Protein AF-A0A920PHW7-F1 (afdb_monomer_lite)

Radius of gyration: 17.59 Å; chains: 1; bounding box: 27×37×54 Å

Foldseek 3Di:
DDDDDPDPPVVLVVLVVCLVVCHVNSADEAEDEDALQDDDDPVSVVVVCVRVVSCVVSVHYYYYHHPPVDPPRDDVDSVDDDDPDDDDD

pLDDT: mean 71.87, std 16.97, range [35.47, 94.0]

Secondary structure (DSSP, 8-state):
-PPPP----HHHHHHHHHHHTTGGGG--EEEE---TTSPPPHHHHHHHHHHHHHHHHTT-EEEE------TTS--GGGTSPPP------

Structure (mmCIF, N/CA/C/O backbone):
data_AF-A0A920PHW7-F1
#
_entry.id   AF-A0A920PHW7-F1
#
loop_
_atom_site.group_PDB
_atom_site.id
_atom_site.type_symbol
_atom_site.label_atom_id
_atom_site.label_alt_id
_atom_site.label_comp_id
_atom_site.label_asym_id
_atom_site.label_entity_id
_atom_site.label_seq_id
_atom_site.pdbx_PDB_ins_code
_atom_site.Cartn_x
_atom_site.Cartn_y
_atom_site.Cartn_z
_atom_site.occupancy
_atom_site.B_iso_or_equiv
_atom_site.auth_seq_id
_atom_site.auth_comp_id
_atom_site.auth_asym_id
_atom_site.auth_atom_id
_atom_site.pdbx_PDB_model_num
ATOM 1 N N . MET A 1 1 ? -3.705 -23.182 4.214 1.00 35.47 1 MET A N 1
ATOM 2 C CA . MET A 1 1 ? -3.673 -21.837 4.822 1.00 35.47 1 MET A CA 1
ATOM 3 C C . MET A 1 1 ? -2.276 -21.621 5.377 1.00 35.47 1 MET A C 1
ATOM 5 O O . MET A 1 1 ? -1.937 -22.236 6.377 1.00 35.47 1 MET A O 1
ATOM 9 N N . ALA A 1 2 ? -1.416 -20.891 4.664 1.00 39.31 2 ALA A N 1
ATOM 10 C CA . ALA A 1 2 ? -0.052 -20.647 5.130 1.00 39.31 2 ALA A CA 1
ATOM 11 C C . ALA A 1 2 ? -0.086 -19.581 6.234 1.00 39.31 2 ALA A C 1
ATOM 13 O O . ALA A 1 2 ? -0.634 -18.500 6.027 1.00 39.31 2 ALA A O 1
ATOM 14 N N . ALA A 1 3 ? 0.457 -19.905 7.408 1.00 47.66 3 ALA A N 1
ATOM 15 C CA . ALA A 1 3 ? 0.597 -18.963 8.510 1.00 47.66 3 ALA A CA 1
ATOM 16 C C . ALA A 1 3 ? 1.441 -17.761 8.054 1.00 47.66 3 ALA A C 1
ATOM 18 O O . ALA A 1 3 ? 2.563 -17.929 7.572 1.00 47.66 3 ALA A O 1
ATOM 19 N N . LYS A 1 4 ? 0.881 -16.551 8.167 1.00 48.41 4 LYS A N 1
ATOM 20 C CA . LYS A 1 4 ? 1.531 -15.314 7.721 1.00 48.41 4 LYS A CA 1
ATOM 21 C C . LYS A 1 4 ? 2.690 -14.991 8.679 1.00 48.41 4 LYS A C 1
ATOM 23 O O . LYS A 1 4 ? 2.467 -14.987 9.890 1.00 48.41 4 LYS A O 1
ATOM 28 N N . PRO A 1 5 ? 3.920 -14.760 8.184 1.00 45.78 5 PRO A N 1
ATOM 29 C CA . PRO A 1 5 ? 5.090 -14.620 9.040 1.00 45.78 5 PRO A CA 1
ATOM 30 C C . PRO A 1 5 ? 4.931 -13.416 9.974 1.00 45.78 5 PRO A C 1
ATOM 32 O O . PRO A 1 5 ? 4.767 -12.280 9.533 1.00 45.78 5 PRO A O 1
ATOM 35 N N . THR A 1 6 ? 5.007 -13.671 11.279 1.00 54.06 6 THR A N 1
ATOM 36 C CA . THR A 1 6 ? 5.065 -12.668 12.348 1.00 54.06 6 THR A CA 1
ATOM 37 C C . THR A 1 6 ? 6.461 -12.044 12.405 1.00 54.06 6 THR A C 1
ATOM 39 O O . THR A 1 6 ? 7.209 -12.219 13.364 1.00 54.06 6 THR A O 1
ATOM 42 N N . GLY A 1 7 ? 6.844 -11.344 11.338 1.00 56.75 7 GLY A N 1
ATOM 43 C CA . GLY A 1 7 ? 7.914 -10.349 11.374 1.00 56.75 7 GLY A CA 1
ATOM 44 C C . GLY A 1 7 ? 7.334 -9.010 11.828 1.00 56.75 7 GLY A C 1
ATOM 45 O O . GLY A 1 7 ? 6.168 -8.736 11.559 1.00 56.75 7 GLY A O 1
ATOM 46 N N . LYS A 1 8 ? 8.119 -8.190 12.538 1.00 60.25 8 LYS A N 1
ATOM 47 C CA . LYS A 1 8 ? 7.746 -6.860 13.063 1.00 60.25 8 LYS A CA 1
ATOM 48 C C . LYS A 1 8 ? 7.436 -5.863 11.933 1.00 60.25 8 LYS A C 1
ATOM 50 O O . LYS A 1 8 ? 8.202 -4.940 11.676 1.00 60.25 8 LYS A O 1
ATOM 55 N N . ASP A 1 9 ? 6.333 -6.070 11.231 1.00 80.69 9 ASP A N 1
ATOM 56 C CA . ASP A 1 9 ? 5.834 -5.145 10.229 1.00 80.69 9 ASP A CA 1
ATOM 57 C C . ASP A 1 9 ? 5.118 -3.995 10.939 1.00 80.69 9 ASP A C 1
ATOM 59 O O . ASP A 1 9 ? 3.928 -4.061 11.262 1.00 80.69 9 ASP A O 1
ATOM 63 N N . PHE A 1 10 ? 5.891 -2.951 11.228 1.00 87.81 10 PHE A N 1
ATOM 64 C CA . PHE A 1 10 ? 5.407 -1.753 11.902 1.00 87.81 10 PHE A CA 1
ATOM 65 C C . PHE A 1 10 ? 4.328 -1.023 11.086 1.00 87.81 10 PHE A C 1
ATOM 67 O O . PHE A 1 10 ? 3.461 -0.383 11.673 1.00 87.81 10 PHE A O 1
ATOM 74 N N . ILE A 1 11 ? 4.321 -1.154 9.753 1.00 87.50 11 ILE A N 1
ATOM 75 C CA . ILE A 1 11 ? 3.314 -0.531 8.883 1.00 87.50 11 ILE A CA 1
ATOM 76 C C . ILE A 1 11 ? 1.956 -1.173 9.155 1.00 87.50 11 ILE A C 1
ATOM 78 O O . ILE A 1 11 ? 0.980 -0.478 9.428 1.00 87.50 11 ILE A O 1
ATOM 82 N N . ARG A 1 12 ? 1.899 -2.509 9.180 1.00 88.88 12 ARG A N 1
ATOM 83 C CA . ARG A 1 12 ? 0.671 -3.240 9.526 1.00 88.88 12 ARG A CA 1
ATOM 84 C C . ARG A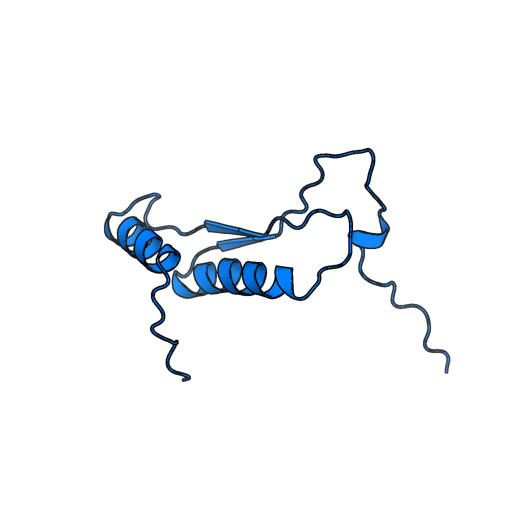 1 12 ? 0.201 -2.953 10.951 1.00 88.88 12 ARG A C 1
ATOM 86 O O . ARG A 1 12 ? -1.001 -2.956 11.196 1.00 88.88 12 ARG A O 1
ATOM 93 N N . GLN A 1 13 ? 1.116 -2.724 11.893 1.00 89.88 13 GLN A N 1
ATOM 94 C CA . GLN A 1 13 ? 0.756 -2.347 13.265 1.00 89.88 13 GLN A CA 1
ATOM 95 C C . GLN A 1 13 ? 0.112 -0.960 13.333 1.00 89.88 13 GLN A C 1
ATOM 97 O O . GLN A 1 13 ? -0.923 -0.810 13.976 1.00 89.88 13 GLN A O 1
ATOM 102 N N . ILE A 1 14 ? 0.682 0.028 12.638 1.00 90.75 14 ILE A N 1
ATOM 103 C CA . ILE A 1 14 ? 0.115 1.381 12.566 1.00 90.75 14 ILE A CA 1
ATOM 104 C C . ILE A 1 14 ? -1.272 1.338 11.919 1.00 90.75 14 ILE A C 1
ATOM 106 O O . ILE A 1 14 ? -2.212 1.916 12.455 1.00 90.75 14 ILE A O 1
ATOM 110 N N . ILE A 1 15 ? -1.419 0.603 10.812 1.00 88.88 15 ILE A N 1
ATOM 111 C CA . ILE A 1 15 ? -2.701 0.483 10.109 1.00 88.88 15 ILE A CA 1
ATOM 112 C C . ILE A 1 15 ? -3.754 -0.197 10.987 1.00 88.88 15 ILE A C 1
ATOM 114 O O . ILE A 1 15 ? -4.872 0.297 11.048 1.00 88.88 15 ILE A O 1
ATOM 118 N N . ARG A 1 16 ? -3.407 -1.268 11.719 1.00 90.50 16 ARG A N 1
ATOM 119 C CA . ARG A 1 16 ? -4.322 -1.884 12.703 1.00 90.50 16 ARG A CA 1
ATOM 120 C C . ARG A 1 16 ? -4.824 -0.870 13.716 1.00 90.50 16 ARG A C 1
ATOM 122 O O . ARG A 1 16 ? -6.024 -0.747 13.891 1.00 90.50 16 ARG A O 1
ATOM 129 N N . ASN A 1 17 ? -3.918 -0.111 14.323 1.00 91.88 17 ASN A N 1
ATOM 130 C CA . ASN A 1 17 ? -4.301 0.887 15.313 1.00 91.88 17 ASN A CA 1
ATOM 131 C C . ASN A 1 17 ? -5.205 1.983 14.716 1.00 91.88 17 ASN A C 1
ATOM 133 O O . ASN A 1 17 ? -6.180 2.393 15.337 1.00 91.88 17 ASN A O 1
ATOM 137 N N . ASP A 1 18 ? -4.911 2.450 13.502 1.00 91.94 18 ASP A N 1
ATOM 138 C CA . ASP A 1 18 ? -5.747 3.430 12.798 1.00 91.94 18 ASP A CA 1
ATOM 139 C C . ASP A 1 18 ? -7.149 2.866 12.475 1.00 91.94 18 ASP A C 1
ATOM 141 O O . ASP A 1 18 ? -8.147 3.568 12.632 1.00 91.94 18 ASP A O 1
ATOM 145 N N . VAL A 1 19 ? -7.236 1.593 12.080 1.00 90.38 19 VAL A N 1
ATOM 146 C CA . VAL A 1 19 ? -8.505 0.884 11.836 1.00 90.38 19 VAL A CA 1
ATOM 147 C C . VAL A 1 19 ? -9.300 0.716 13.136 1.00 90.38 19 VAL A C 1
ATOM 149 O O . VAL A 1 19 ? -10.476 1.070 13.175 1.00 90.38 19 VAL A O 1
ATOM 152 N N . ASP A 1 20 ? -8.654 0.260 14.211 1.00 92.25 20 ASP A N 1
ATOM 153 C CA . ASP A 1 20 ? -9.279 0.025 15.521 1.00 92.25 20 ASP A CA 1
ATOM 154 C C . ASP A 1 20 ? -9.780 1.326 16.170 1.00 92.25 20 ASP A C 1
ATOM 156 O O . ASP A 1 20 ? -10.787 1.336 16.876 1.00 92.25 20 ASP A O 1
ATOM 160 N N . THR A 1 21 ? -9.102 2.447 15.904 1.00 94.00 21 THR A N 1
ATOM 161 C CA . THR A 1 21 ? -9.513 3.785 16.367 1.00 94.00 21 THR A CA 1
ATOM 162 C C . THR A 1 21 ? -10.555 4.450 15.461 1.00 94.00 21 THR A C 1
ATOM 164 O O . THR A 1 21 ? -10.996 5.562 15.752 1.00 94.00 21 THR A O 1
ATOM 167 N N . GLY A 1 22 ? -10.977 3.788 14.377 1.00 90.19 22 GLY A N 1
ATOM 168 C CA . GLY A 1 22 ? -12.007 4.279 13.457 1.00 90.19 22 GLY A CA 1
ATOM 169 C C . GLY A 1 22 ? -11.547 5.403 12.524 1.00 90.19 22 GLY A C 1
ATOM 170 O O . GLY A 1 22 ? -12.372 6.073 11.902 1.00 90.19 22 GLY A O 1
ATOM 171 N N . LYS A 1 23 ? -10.237 5.633 12.395 1.00 89.00 23 LYS A N 1
ATOM 172 C CA . LYS A 1 23 ? -9.685 6.658 11.503 1.00 89.00 23 LYS A CA 1
ATOM 173 C C . LYS A 1 23 ? -10.054 6.348 10.050 1.00 89.00 23 LYS A C 1
ATOM 175 O O . LYS A 1 23 ? -9.995 5.198 9.621 1.00 89.00 23 LYS A O 1
ATOM 180 N N . ASN A 1 24 ? -10.412 7.375 9.276 1.00 88.25 24 ASN A N 1
ATOM 181 C CA . ASN A 1 24 ? -10.866 7.241 7.880 1.00 88.25 24 ASN A CA 1
ATOM 182 C C . ASN A 1 24 ? -12.054 6.272 7.704 1.00 88.25 24 ASN A C 1
ATOM 184 O O . ASN A 1 24 ? -12.146 5.575 6.690 1.00 88.25 24 ASN A O 1
ATOM 188 N N . ASP A 1 25 ? -12.942 6.198 8.698 1.00 91.44 25 ASP A N 1
ATOM 189 C CA . ASP A 1 25 ? -14.051 5.236 8.750 1.00 91.44 25 ASP A CA 1
ATOM 190 C C . ASP A 1 25 ? -13.567 3.775 8.723 1.00 91.44 25 ASP A C 1
ATOM 192 O O . ASP A 1 25 ? -14.204 2.914 8.118 1.00 91.44 25 ASP A O 1
ATOM 196 N N . ALA A 1 26 ? -12.398 3.510 9.322 1.00 88.31 26 ALA A N 1
ATOM 197 C CA . ALA A 1 26 ? -11.711 2.216 9.310 1.00 88.31 26 ALA A CA 1
ATOM 198 C C . ALA A 1 26 ? -11.342 1.701 7.899 1.00 88.31 26 ALA A C 1
ATOM 200 O O . ALA A 1 26 ? -11.038 0.521 7.716 1.00 88.31 26 ALA A O 1
ATOM 201 N N . ARG A 1 27 ? -11.334 2.579 6.884 1.00 89.88 27 ARG A N 1
ATOM 202 C CA . ARG A 1 27 ? -11.000 2.222 5.499 1.00 89.88 27 ARG A CA 1
ATOM 203 C C . ARG A 1 27 ? -9.504 2.345 5.240 1.00 89.88 27 ARG A C 1
ATOM 205 O O . ARG A 1 27 ? -8.895 3.386 5.488 1.00 89.88 27 ARG A O 1
ATOM 212 N N . VAL A 1 28 ? -8.928 1.303 4.646 1.00 90.69 28 VAL A N 1
ATOM 213 C CA . VAL A 1 28 ? -7.524 1.280 4.216 1.00 90.69 28 VAL A CA 1
ATOM 214 C C . VAL A 1 28 ? -7.435 1.499 2.709 1.00 90.69 28 VAL A C 1
ATOM 216 O O . VAL A 1 28 ? -8.094 0.820 1.923 1.00 90.69 28 VAL A O 1
ATOM 219 N N . CYS A 1 29 ? -6.598 2.452 2.304 1.00 90.31 29 CYS A N 1
ATOM 220 C CA . CYS A 1 29 ? -6.324 2.756 0.906 1.00 90.31 29 CYS A CA 1
ATOM 221 C C . CYS A 1 29 ? -4.812 2.913 0.704 1.00 90.31 29 CYS A C 1
ATOM 223 O O . CYS A 1 29 ? -4.200 3.825 1.263 1.00 90.31 29 CYS A O 1
ATOM 225 N N . THR A 1 30 ? -4.203 2.013 -0.064 1.00 89.62 30 THR A N 1
ATOM 226 C CA . THR A 1 30 ? -2.783 2.053 -0.434 1.00 89.62 30 THR A CA 1
ATOM 227 C C . THR A 1 30 ? -2.625 2.453 -1.898 1.00 89.62 30 THR A C 1
ATOM 229 O O . THR A 1 30 ? -3.580 2.475 -2.678 1.00 89.62 30 THR A O 1
ATOM 232 N N . ARG A 1 31 ? -1.405 2.818 -2.293 1.00 86.25 31 ARG A N 1
ATOM 233 C CA . ARG A 1 31 ? -1.092 3.084 -3.697 1.00 86.25 31 ARG A CA 1
ATOM 234 C C . ARG A 1 31 ? 0.323 2.635 -4.013 1.00 86.25 31 ARG A C 1
ATOM 236 O O . ARG A 1 31 ? 1.226 2.867 -3.213 1.00 86.25 31 ARG A O 1
ATOM 243 N N . PHE A 1 32 ? 0.515 2.059 -5.190 1.00 80.69 32 PHE A N 1
ATOM 244 C CA . PHE A 1 32 ? 1.834 1.798 -5.745 1.00 80.69 32 PHE A CA 1
ATOM 245 C C . PHE A 1 32 ? 2.060 2.759 -6.917 1.00 80.69 32 PHE A C 1
ATOM 247 O O . PHE A 1 32 ? 1.362 2.624 -7.927 1.00 80.69 32 PHE A O 1
ATOM 254 N N . PRO A 1 33 ? 2.966 3.747 -6.774 1.00 78.25 33 PRO A N 1
ATOM 255 C CA . PRO A 1 33 ? 3.258 4.681 -7.842 1.00 78.25 33 PRO A CA 1
ATOM 256 C C . PRO A 1 33 ? 4.585 4.377 -8.555 1.00 78.25 33 PRO A C 1
ATOM 258 O O . PRO A 1 33 ? 5.618 4.903 -8.141 1.00 78.25 33 PRO A O 1
ATOM 261 N N . PRO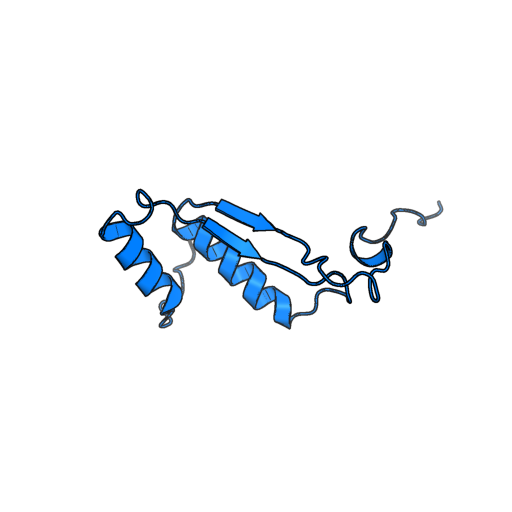 A 1 34 ? 4.617 3.500 -9.578 1.00 72.38 34 PRO A N 1
ATOM 262 C CA . PRO A 1 34 ? 5.820 3.327 -10.380 1.00 72.38 34 PRO A CA 1
ATOM 263 C C . PRO A 1 34 ? 6.042 4.554 -11.271 1.00 72.38 34 PRO A C 1
ATOM 265 O O . PRO A 1 34 ? 5.114 5.033 -11.926 1.00 72.38 34 PRO A O 1
ATOM 268 N N . GLU A 1 35 ? 7.280 5.040 -11.330 1.00 63.38 35 GLU A N 1
ATOM 269 C CA . GLU A 1 35 ? 7.674 6.013 -12.349 1.00 63.38 35 GLU A CA 1
ATOM 270 C C . GLU A 1 35 ? 7.740 5.319 -13.723 1.00 63.38 35 GLU A C 1
ATOM 272 O O . GLU A 1 35 ? 8.373 4.263 -13.832 1.00 63.38 35 GLU A O 1
ATOM 277 N N . PRO A 1 36 ? 7.170 5.901 -14.793 1.00 59.22 36 PRO A N 1
ATOM 278 C CA . PRO A 1 36 ? 7.207 5.343 -16.149 1.00 59.22 36 PRO A CA 1
ATOM 279 C C . PRO A 1 36 ? 8.570 5.543 -16.847 1.00 59.22 36 PRO A C 1
ATOM 281 O O . PRO A 1 36 ? 8.651 5.620 -18.067 1.00 59.22 36 PRO A O 1
ATOM 284 N N . ASN A 1 37 ? 9.659 5.621 -16.076 1.00 58.88 37 ASN A N 1
ATOM 285 C CA . ASN A 1 37 ? 11.001 5.955 -16.560 1.00 58.88 37 ASN A CA 1
ATOM 286 C C . ASN A 1 37 ? 11.917 4.717 -16.709 1.00 58.88 37 ASN A C 1
ATOM 288 O O . ASN A 1 37 ? 13.110 4.861 -16.984 1.00 58.88 37 ASN A O 1
ATOM 292 N N . GLY A 1 38 ? 11.398 3.501 -16.489 1.00 60.81 38 GLY A N 1
ATOM 293 C CA . GLY A 1 38 ? 12.157 2.252 -16.617 1.00 60.81 38 GLY A CA 1
ATOM 294 C C . GLY A 1 38 ? 11.364 0.991 -16.250 1.00 60.81 38 GLY A C 1
ATOM 295 O O . GLY A 1 38 ? 10.297 1.055 -15.645 1.00 60.81 38 GLY A O 1
ATOM 296 N N . TYR A 1 39 ? 11.893 -0.184 -16.614 1.00 62.31 39 TYR A N 1
ATOM 297 C CA . TYR A 1 39 ? 11.251 -1.474 -16.333 1.00 62.31 39 TYR A CA 1
ATOM 298 C C . TYR A 1 39 ? 11.203 -1.794 -14.833 1.00 62.31 39 TYR A C 1
ATOM 300 O O . TYR A 1 39 ? 12.159 -1.560 -14.089 1.00 62.31 39 TYR A O 1
ATOM 308 N N . LEU A 1 40 ? 10.106 -2.414 -14.390 1.00 68.50 40 LEU A N 1
ATOM 309 C CA . LEU A 1 40 ? 9.986 -2.897 -13.019 1.00 68.50 40 LEU A CA 1
ATOM 310 C C . LEU A 1 40 ? 11.048 -3.973 -12.730 1.00 68.50 40 LEU A C 1
ATOM 312 O O . LEU A 1 40 ? 11.048 -5.036 -13.343 1.00 68.50 40 LEU A O 1
ATOM 316 N N . HIS A 1 41 ? 11.927 -3.721 -11.762 1.00 73.62 41 HIS A N 1
ATOM 317 C CA . HIS A 1 41 ? 12.906 -4.697 -11.276 1.00 73.62 41 HIS A CA 1
ATOM 318 C C . HIS A 1 41 ? 12.488 -5.303 -9.927 1.00 73.62 41 HIS A C 1
ATOM 320 O O . HIS A 1 41 ? 11.573 -4.808 -9.268 1.00 73.62 41 HIS A O 1
ATOM 326 N N . ILE A 1 42 ? 13.222 -6.310 -9.441 1.00 72.38 42 ILE A N 1
ATOM 327 C CA . ILE A 1 42 ? 12.924 -7.023 -8.183 1.00 72.38 42 ILE A CA 1
ATOM 328 C C . ILE A 1 42 ? 12.759 -6.109 -6.953 1.00 72.38 42 ILE A C 1
ATOM 330 O O . ILE A 1 42 ? 11.957 -6.408 -6.074 1.00 72.38 42 ILE A O 1
ATOM 334 N N . GLY A 1 43 ? 13.421 -4.946 -6.919 1.00 71.44 43 GLY A N 1
ATOM 335 C CA . GLY A 1 43 ? 13.211 -3.938 -5.870 1.00 71.44 43 GLY A CA 1
ATOM 336 C C . GLY A 1 43 ? 11.771 -3.403 -5.787 1.00 71.44 43 GLY A C 1
ATOM 337 O O . GLY A 1 43 ? 11.295 -3.079 -4.702 1.00 71.44 43 GLY A O 1
ATOM 338 N N . HIS A 1 44 ? 11.030 -3.386 -6.899 1.00 76.88 44 HIS A N 1
ATOM 339 C CA . HIS A 1 44 ? 9.620 -2.996 -6.927 1.00 76.88 44 HIS A CA 1
ATOM 340 C C . HIS A 1 44 ? 8.693 -4.118 -6.464 1.00 76.88 44 HIS A C 1
ATOM 342 O O . HIS A 1 44 ? 7.626 -3.823 -5.932 1.00 76.88 44 HIS A O 1
ATOM 348 N N . ALA A 1 45 ? 9.105 -5.386 -6.582 1.00 76.75 45 ALA A N 1
ATOM 349 C CA . ALA A 1 45 ? 8.305 -6.514 -6.112 1.00 76.75 45 ALA A CA 1
ATOM 350 C C . ALA A 1 45 ? 8.011 -6.403 -4.608 1.00 76.75 45 ALA A C 1
ATOM 352 O O . ALA A 1 45 ? 6.895 -6.686 -4.184 1.00 76.75 45 ALA A O 1
ATOM 353 N N . LEU A 1 46 ? 8.964 -5.902 -3.810 1.00 78.69 46 LEU A N 1
ATOM 354 C CA . LEU A 1 46 ? 8.745 -5.653 -2.383 1.00 78.69 46 LEU A CA 1
ATOM 355 C C . LEU A 1 46 ? 7.641 -4.611 -2.142 1.00 78.69 46 LEU A C 1
ATOM 357 O O . LEU A 1 46 ? 6.753 -4.834 -1.323 1.00 78.69 46 LEU A O 1
ATOM 361 N N . SER A 1 47 ? 7.676 -3.492 -2.869 1.00 77.94 47 SER A N 1
ATOM 362 C CA . SER A 1 47 ? 6.690 -2.413 -2.728 1.00 77.94 47 SER A CA 1
ATOM 363 C C . SER A 1 47 ? 5.305 -2.824 -3.239 1.00 77.94 47 SER A C 1
ATOM 365 O O . SER A 1 47 ? 4.297 -2.503 -2.610 1.00 77.94 47 SER A O 1
ATOM 367 N N . ILE A 1 48 ? 5.243 -3.603 -4.321 1.00 80.38 48 ILE A N 1
ATOM 368 C CA . ILE A 1 48 ? 4.003 -4.192 -4.842 1.00 80.38 48 ILE A CA 1
ATOM 369 C C . ILE A 1 48 ? 3.414 -5.149 -3.800 1.00 80.38 48 ILE A C 1
ATOM 371 O O . ILE A 1 48 ? 2.297 -4.939 -3.331 1.00 80.38 48 ILE A O 1
ATOM 375 N N . CYS A 1 49 ? 4.178 -6.153 -3.363 1.00 83.12 49 CYS A N 1
ATOM 376 C CA . CYS A 1 49 ? 3.711 -7.131 -2.379 1.00 83.12 49 CYS A CA 1
ATOM 377 C C . CYS A 1 49 ? 3.281 -6.475 -1.060 1.00 83.12 49 CYS A C 1
ATOM 379 O O . CYS A 1 49 ? 2.330 -6.932 -0.427 1.00 83.12 49 CYS A O 1
ATOM 381 N N . LEU A 1 50 ? 3.947 -5.394 -0.645 1.00 84.88 50 LEU A N 1
ATOM 382 C CA . LEU A 1 50 ? 3.558 -4.637 0.538 1.00 84.88 50 LEU A CA 1
ATOM 383 C C . LEU A 1 50 ? 2.234 -3.892 0.327 1.00 84.88 50 LEU A C 1
ATOM 385 O O . LEU A 1 50 ? 1.308 -4.094 1.106 1.00 84.88 50 LEU A O 1
ATOM 389 N N . ASN A 1 51 ? 2.121 -3.053 -0.706 1.00 83.50 51 ASN A N 1
ATOM 390 C CA . ASN A 1 51 ? 0.943 -2.201 -0.904 1.00 83.50 51 ASN A CA 1
ATOM 391 C C . ASN A 1 51 ? -0.322 -3.014 -1.196 1.00 83.50 51 ASN A C 1
ATOM 393 O O . ASN A 1 51 ? -1.362 -2.764 -0.580 1.00 83.50 51 ASN A O 1
ATOM 397 N N . PHE A 1 52 ? -0.225 -4.007 -2.082 1.00 84.25 52 PHE A N 1
ATOM 398 C CA . PHE A 1 52 ? -1.346 -4.890 -2.397 1.00 84.25 52 PHE A CA 1
ATOM 399 C C . PHE A 1 52 ? -1.650 -5.842 -1.238 1.00 84.25 52 PHE A C 1
ATOM 401 O O . PHE A 1 52 ? -2.809 -6.000 -0.870 1.00 84.25 52 PHE A O 1
ATOM 408 N N . GLY A 1 53 ? -0.620 -6.409 -0.600 1.00 86.69 53 GLY A N 1
ATOM 409 C CA . GLY A 1 53 ? -0.809 -7.329 0.520 1.00 86.69 53 GLY A CA 1
ATOM 410 C C . GLY A 1 53 ? -1.391 -6.661 1.768 1.00 86.69 53 GLY A C 1
ATOM 411 O O . GLY A 1 53 ? -2.096 -7.313 2.529 1.00 86.69 53 GLY A O 1
ATOM 412 N N . VAL A 1 54 ? -1.117 -5.373 1.993 1.00 86.94 54 VAL A N 1
ATOM 413 C CA . VAL A 1 54 ? -1.768 -4.582 3.047 1.00 86.94 54 VAL A CA 1
ATOM 414 C C . VAL A 1 54 ? -3.226 -4.306 2.688 1.00 86.94 54 VAL A C 1
ATOM 416 O O . VAL A 1 54 ? -4.092 -4.502 3.531 1.00 86.94 54 VAL A O 1
ATOM 419 N N . ALA A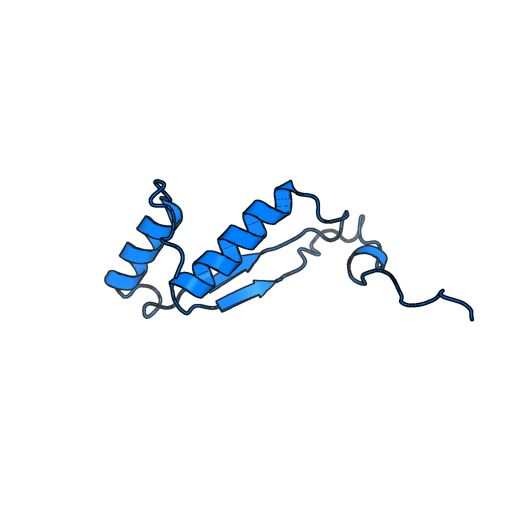 1 55 ? -3.533 -3.898 1.455 1.00 87.44 55 ALA A N 1
ATOM 420 C CA . ALA A 1 55 ? -4.927 -3.710 1.056 1.00 87.44 55 ALA A CA 1
ATOM 421 C C . ALA A 1 55 ? -5.741 -5.007 1.215 1.00 87.44 55 ALA A C 1
ATOM 423 O O . ALA A 1 55 ? -6.840 -4.964 1.755 1.00 87.44 55 ALA A O 1
ATOM 424 N N . GLU A 1 56 ? -5.178 -6.159 0.844 1.00 87.44 56 GLU A N 1
ATOM 425 C CA . GLU A 1 56 ? -5.811 -7.468 1.047 1.00 87.44 56 GLU A CA 1
ATOM 426 C C . GLU A 1 56 ? -6.024 -7.792 2.537 1.00 87.44 56 GLU A C 1
ATOM 428 O O . GLU A 1 56 ? -7.117 -8.193 2.927 1.00 87.44 56 GLU A O 1
ATOM 433 N N . ASP A 1 57 ? -5.019 -7.554 3.390 1.00 87.12 57 ASP A N 1
ATOM 434 C CA . ASP A 1 57 ? -5.087 -7.832 4.836 1.00 87.12 57 ASP A CA 1
ATOM 435 C C . ASP A 1 57 ? -6.195 -7.067 5.570 1.00 87.12 57 ASP A C 1
ATOM 437 O O . ASP A 1 57 ? -6.729 -7.559 6.564 1.00 87.12 57 ASP A O 1
ATOM 441 N N . PHE A 1 58 ? -6.510 -5.858 5.108 1.00 87.75 58 PHE A N 1
ATOM 442 C CA . PHE A 1 58 ? -7.484 -4.967 5.742 1.00 87.75 58 PHE A CA 1
ATOM 443 C C . PHE A 1 58 ? -8.748 -4.773 4.905 1.00 87.75 58 PHE A C 1
ATOM 445 O O . PHE A 1 58 ? -9.523 -3.857 5.171 1.00 87.75 58 PHE A O 1
ATOM 452 N N . ASN A 1 59 ? -8.952 -5.615 3.887 1.00 88.38 59 ASN A N 1
ATOM 453 C CA . ASN A 1 59 ? -10.103 -5.536 2.990 1.00 88.38 59 ASN A CA 1
ATOM 454 C C . ASN A 1 59 ? -10.275 -4.141 2.339 1.00 88.38 59 ASN A C 1
ATOM 456 O O . ASN A 1 59 ? -11.389 -3.680 2.085 1.00 88.38 59 ASN A O 1
ATOM 460 N N . GLY A 1 60 ? -9.146 -3.465 2.117 1.00 88.50 60 GLY A N 1
ATOM 461 C CA . GLY A 1 60 ? -9.021 -2.119 1.577 1.00 88.50 60 GLY A CA 1
ATOM 462 C C . GLY A 1 60 ? -8.820 -2.086 0.062 1.00 88.50 60 GLY A C 1
ATOM 463 O O . GLY A 1 60 ? -8.985 -3.077 -0.644 1.00 88.50 60 GLY A O 1
ATOM 464 N N . THR A 1 61 ? -8.451 -0.917 -0.457 1.00 88.75 61 THR A N 1
ATOM 465 C CA . THR A 1 61 ? -8.191 -0.701 -1.893 1.00 88.75 61 THR A CA 1
ATOM 466 C C . THR A 1 61 ? -6.719 -0.372 -2.128 1.00 88.75 61 THR A C 1
ATOM 468 O O . THR A 1 61 ? -6.119 0.343 -1.332 1.00 88.75 61 THR A O 1
ATOM 471 N N . CYS A 1 62 ? -6.133 -0.861 -3.223 1.00 88.69 62 CYS A N 1
ATOM 472 C CA . CYS A 1 62 ? -4.795 -0.467 -3.668 1.00 88.69 62 CYS A CA 1
ATOM 473 C C . CYS A 1 62 ? -4.875 0.117 -5.079 1.00 88.69 62 CYS A C 1
ATOM 475 O O . CYS A 1 62 ? -5.317 -0.564 -6.003 1.00 88.69 62 CYS A O 1
ATOM 477 N N . PHE A 1 63 ? -4.435 1.362 -5.254 1.00 85.19 63 PHE A N 1
ATOM 478 C CA . PHE A 1 63 ? -4.388 2.016 -6.561 1.00 85.19 63 PHE A CA 1
ATOM 479 C C . PHE A 1 63 ? -3.005 1.881 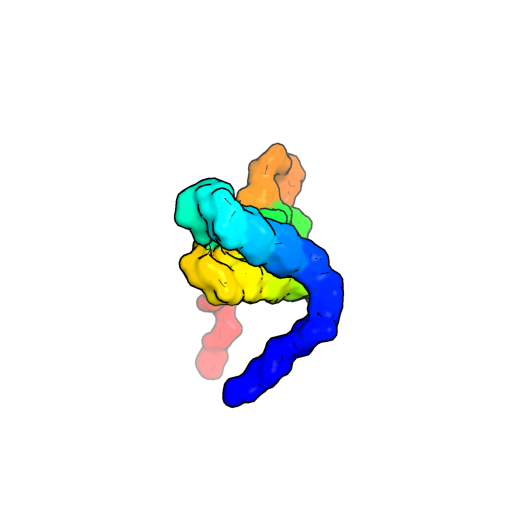-7.205 1.00 85.19 63 PHE A C 1
ATOM 481 O O . PHE A 1 63 ? -1.988 2.201 -6.589 1.00 85.19 63 PHE A O 1
ATOM 488 N N . LEU A 1 64 ? -2.965 1.460 -8.468 1.00 78.88 64 LEU A N 1
ATOM 489 C CA . LEU A 1 64 ? -1.783 1.592 -9.319 1.00 78.88 64 LEU A CA 1
ATOM 490 C C . LEU A 1 64 ? -1.851 2.958 -10.009 1.00 78.88 64 LEU A C 1
ATOM 492 O O . LEU A 1 64 ? -2.801 3.216 -10.746 1.00 78.88 64 LEU A O 1
ATOM 496 N N . ARG A 1 65 ? -0.881 3.838 -9.755 1.00 77.19 65 ARG A N 1
ATOM 497 C CA . ARG A 1 65 ? -0.839 5.181 -10.353 1.00 77.19 65 ARG A CA 1
ATOM 498 C C . ARG A 1 65 ? 0.527 5.420 -10.972 1.00 77.19 65 ARG A C 1
ATOM 500 O O . ARG A 1 65 ? 1.490 5.525 -10.236 1.00 77.19 65 ARG A O 1
ATOM 507 N N . PHE A 1 66 ? 0.622 5.562 -12.282 1.00 67.62 66 PHE A N 1
ATOM 508 C CA . PHE A 1 66 ? 1.877 6.000 -12.892 1.00 67.62 66 PHE A CA 1
ATOM 509 C C . PHE A 1 66 ? 2.178 7.441 -12.446 1.00 67.62 66 PHE A C 1
ATOM 511 O O . PHE A 1 66 ? 1.283 8.285 -12.483 1.00 67.62 66 PHE A O 1
ATOM 518 N N . ASP A 1 67 ? 3.379 7.691 -11.915 1.00 66.31 67 ASP A N 1
ATOM 519 C CA . ASP A 1 67 ? 3.803 9.039 -11.508 1.00 66.31 67 ASP A CA 1
ATOM 520 C C . ASP A 1 67 ? 4.428 9.750 -12.716 1.00 66.31 67 ASP A C 1
ATOM 522 O O . ASP A 1 67 ? 5.615 9.612 -13.004 1.00 66.31 67 ASP A O 1
ATOM 526 N N . ASP A 1 68 ? 3.574 10.440 -13.466 1.00 62.75 68 ASP A N 1
ATOM 527 C CA . ASP A 1 68 ? 3.800 11.096 -14.759 1.00 62.75 68 ASP A CA 1
ATOM 528 C C . ASP A 1 68 ? 4.131 12.595 -14.617 1.00 62.75 68 ASP A C 1
ATOM 530 O O . ASP A 1 68 ? 3.871 13.420 -15.490 1.00 62.75 68 ASP A O 1
ATOM 534 N N . THR A 1 69 ? 4.735 12.993 -13.495 1.00 62.06 69 THR A N 1
ATOM 535 C CA . THR A 1 69 ? 5.024 14.406 -13.195 1.00 62.06 69 THR A CA 1
ATOM 536 C C . THR A 1 69 ? 6.227 14.990 -13.953 1.00 62.06 69 THR A C 1
ATOM 538 O O . THR A 1 69 ? 6.555 16.164 -13.760 1.00 62.06 69 THR A O 1
ATOM 541 N N . ASN A 1 70 ? 6.884 14.222 -14.833 1.00 54.59 70 ASN A N 1
ATOM 542 C CA . ASN A 1 70 ? 8.084 14.656 -15.551 1.00 54.59 70 ASN A CA 1
ATOM 543 C C . ASN A 1 70 ? 7.977 14.475 -17.083 1.00 54.59 70 ASN A C 1
ATOM 545 O O . ASN A 1 70 ? 8.358 13.424 -17.600 1.00 54.59 70 ASN A O 1
ATOM 549 N N . PRO A 1 71 ? 7.579 15.519 -17.836 1.00 55.31 71 PRO A N 1
ATOM 550 C CA . PRO A 1 71 ? 7.362 15.438 -19.287 1.00 55.31 71 PRO A CA 1
ATOM 551 C C . PRO A 1 71 ? 8.647 15.237 -20.114 1.00 55.31 71 PRO A C 1
ATOM 553 O O . PRO A 1 71 ? 8.585 15.091 -21.330 1.00 55.31 71 PRO A O 1
ATOM 556 N N . ALA A 1 72 ? 9.832 15.252 -19.490 1.00 51.78 72 ALA A N 1
ATOM 557 C CA . ALA A 1 72 ? 11.119 15.124 -20.179 1.00 51.78 72 ALA A CA 1
ATOM 558 C C . ALA A 1 72 ? 11.656 13.681 -20.265 1.00 51.78 72 ALA A C 1
ATOM 560 O O . ALA A 1 72 ? 12.709 13.469 -20.869 1.00 51.78 72 ALA A O 1
ATOM 561 N N . LYS A 1 73 ? 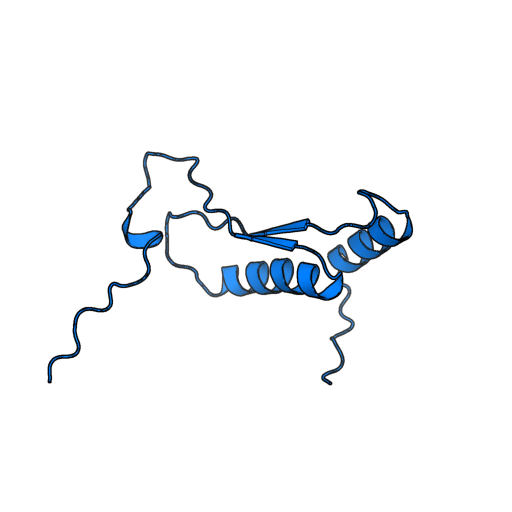10.995 12.698 -19.637 1.00 52.31 73 LYS A N 1
ATOM 562 C CA . LYS A 1 73 ? 11.473 11.301 -19.574 1.00 52.31 73 LYS A CA 1
ATOM 563 C C . LYS A 1 73 ? 10.418 10.249 -19.924 1.00 52.31 73 LYS A C 1
ATOM 565 O O . LYS A 1 73 ? 10.673 9.061 -19.754 1.00 52.31 73 LYS A O 1
ATOM 570 N N . GLU A 1 74 ? 9.273 10.661 -20.453 1.00 49.72 74 GLU A N 1
ATOM 571 C CA . GLU A 1 74 ? 8.228 9.728 -20.863 1.00 49.72 74 GLU A CA 1
ATOM 572 C C . GLU A 1 74 ? 8.575 9.094 -22.213 1.00 49.72 74 GLU A C 1
ATOM 574 O O . GLU A 1 74 ? 8.689 9.767 -23.235 1.00 49.72 74 GLU A O 1
ATOM 579 N N . SER A 1 75 ? 8.756 7.775 -22.227 1.00 53.12 75 SER A N 1
ATOM 580 C CA . SER A 1 75 ? 8.611 6.978 -23.446 1.00 53.12 75 SER A CA 1
ATOM 581 C C . SER A 1 75 ? 7.348 6.139 -23.293 1.00 53.12 75 SER A C 1
ATOM 583 O O . SER A 1 75 ? 7.238 5.352 -22.353 1.00 53.12 75 SER A O 1
ATOM 585 N N . GLU A 1 76 ? 6.395 6.318 -24.210 1.00 53.25 76 GLU A N 1
ATOM 586 C CA . GLU A 1 76 ? 5.099 5.616 -24.237 1.00 53.25 76 GLU A CA 1
ATOM 587 C C . GLU A 1 76 ? 5.248 4.076 -24.187 1.00 53.25 76 GLU A C 1
ATOM 589 O O . GLU A 1 76 ? 4.355 3.373 -23.709 1.00 53.25 76 GLU A O 1
ATOM 594 N N . ASP A 1 77 ? 6.414 3.555 -24.584 1.00 51.38 77 ASP A N 1
ATOM 595 C CA . ASP A 1 77 ? 6.797 2.140 -24.512 1.00 51.38 77 ASP A CA 1
ATOM 596 C C . ASP A 1 77 ? 6.833 1.538 -23.093 1.00 51.38 77 ASP A C 1
ATOM 598 O O . ASP A 1 77 ? 6.708 0.325 -22.946 1.00 51.38 77 ASP A O 1
ATOM 602 N N . PHE A 1 78 ? 7.004 2.328 -22.025 1.00 52.91 78 PHE A N 1
ATOM 603 C CA . PHE A 1 78 ? 7.071 1.771 -20.661 1.00 52.91 78 PHE A CA 1
ATOM 604 C C . PHE A 1 78 ? 5.694 1.576 -20.013 1.00 52.91 78 PHE A C 1
ATOM 606 O O . PHE A 1 78 ? 5.551 0.747 -19.111 1.00 52.91 78 PHE A O 1
ATOM 613 N N . ALA A 1 79 ? 4.676 2.311 -20.471 1.00 54.22 79 ALA A N 1
ATOM 614 C CA . ALA A 1 79 ? 3.301 2.187 -19.985 1.00 54.22 79 ALA A CA 1
ATOM 615 C C . ALA A 1 79 ? 2.542 1.050 -20.692 1.00 54.22 79 ALA A C 1
ATOM 617 O O . ALA A 1 79 ? 1.716 0.366 -20.082 1.00 54.22 79 ALA A O 1
ATOM 618 N N . ALA A 1 80 ? 2.850 0.818 -21.969 1.00 54.66 80 ALA A N 1
ATOM 619 C CA . ALA A 1 80 ? 2.317 -0.279 -22.759 1.00 54.66 80 ALA A CA 1
ATOM 620 C C . ALA A 1 80 ? 3.320 -1.440 -22.745 1.00 54.66 80 ALA A C 1
ATOM 622 O O . ALA A 1 80 ? 4.294 -1.436 -23.484 1.00 54.66 80 ALA A O 1
ATOM 623 N N . GLY A 1 81 ? 3.103 -2.451 -21.898 1.00 50.41 81 GLY A N 1
ATOM 624 C CA . GLY A 1 81 ? 3.896 -3.689 -21.939 1.00 50.41 81 GLY A CA 1
ATOM 625 C C . GLY A 1 81 ? 4.019 -4.280 -23.361 1.00 50.41 81 GLY A C 1
ATOM 626 O O . GLY A 1 81 ? 3.245 -3.920 -24.251 1.00 50.41 81 GLY A O 1
ATOM 627 N N . PRO A 1 82 ? 4.979 -5.197 -23.599 1.00 48.16 82 PRO A N 1
ATOM 628 C CA . PRO A 1 82 ? 5.390 -5.591 -24.944 1.00 48.16 82 PRO A CA 1
ATOM 629 C C . PRO A 1 82 ? 4.202 -6.020 -25.814 1.00 48.16 82 PRO A C 1
ATOM 631 O O . PRO A 1 82 ? 3.451 -6.937 -25.479 1.00 48.16 82 PRO A O 1
ATOM 634 N N . SER A 1 83 ? 4.063 -5.332 -26.949 1.00 49.22 83 SER A N 1
ATOM 635 C CA . SER A 1 83 ? 3.100 -5.615 -28.012 1.00 49.22 83 SER A CA 1
ATOM 636 C C . SER A 1 83 ? 3.118 -7.105 -28.392 1.00 49.22 83 SER A C 1
ATOM 638 O O . SER A 1 83 ? 4.188 -7.646 -28.692 1.00 49.22 83 SER A O 1
ATOM 640 N N . PRO A 1 84 ?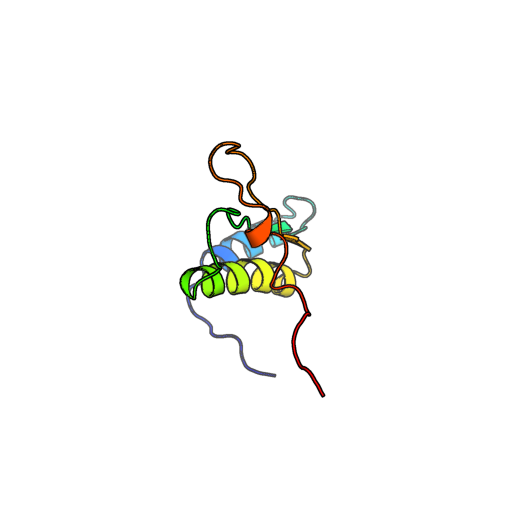 1.959 -7.790 -28.437 1.00 48.00 84 PRO A N 1
ATOM 641 C CA . PRO A 1 84 ? 1.872 -9.179 -28.857 1.00 48.00 84 PRO A CA 1
ATOM 642 C C . PRO A 1 84 ? 1.958 -9.243 -30.386 1.00 48.00 84 PRO A C 1
ATOM 644 O O . PRO A 1 84 ? 0.962 -9.432 -31.081 1.00 48.00 84 PRO A O 1
ATOM 647 N N . ARG A 1 85 ? 3.152 -9.048 -30.946 1.00 56.69 85 ARG A N 1
ATOM 648 C CA . ARG A 1 85 ? 3.404 -9.291 -32.369 1.00 56.69 85 ARG A CA 1
ATOM 649 C C . ARG A 1 85 ? 4.805 -9.846 -32.593 1.00 56.69 85 ARG A C 1
ATOM 651 O O . ARG A 1 85 ? 5.716 -9.103 -32.914 1.00 56.69 85 ARG A O 1
ATOM 658 N N . MET A 1 86 ? 4.938 -11.165 -32.445 1.00 50.25 86 MET A N 1
ATOM 659 C CA . MET A 1 86 ? 5.662 -12.060 -33.366 1.00 50.25 86 MET A CA 1
ATOM 660 C C . MET A 1 86 ? 5.840 -13.439 -32.719 1.00 50.25 86 MET A C 1
ATOM 662 O O . MET A 1 86 ? 6.834 -13.710 -32.059 1.00 50.25 86 MET A O 1
ATOM 666 N N . PHE A 1 87 ? 4.893 -14.336 -32.969 1.00 40.50 87 PHE A N 1
ATOM 667 C CA . PHE A 1 87 ? 5.222 -15.744 -33.176 1.00 40.50 87 PHE A CA 1
ATOM 668 C C . PHE A 1 87 ? 4.657 -16.099 -34.554 1.00 40.50 87 PHE A C 1
ATOM 670 O O . PHE A 1 87 ? 3.434 -16.152 -34.699 1.00 40.50 87 PHE A O 1
ATOM 677 N N . PRO A 1 88 ? 5.492 -16.210 -35.602 1.00 53.09 88 PRO A N 1
ATOM 678 C CA . PRO A 1 88 ? 5.036 -16.750 -36.868 1.00 53.09 88 PRO A CA 1
ATOM 679 C C . PRO A 1 88 ? 4.936 -18.277 -36.750 1.00 53.09 88 PRO A C 1
ATOM 681 O O . PRO A 1 88 ? 5.882 -18.899 -36.278 1.00 53.09 88 PRO A O 1
ATOM 684 N N . GLY A 1 89 ? 3.781 -18.804 -37.175 1.00 43.78 89 GLY A N 1
ATOM 685 C CA . GLY A 1 89 ? 3.563 -20.117 -37.811 1.00 43.78 89 GLY A CA 1
ATOM 686 C C . GLY A 1 89 ? 4.238 -21.341 -37.219 1.00 43.78 89 GLY A C 1
ATOM 687 O O . GLY A 1 89 ? 5.427 -21.544 -37.538 1.00 43.78 89 GLY A O 1
#

Sequence (89 aa):
MAAKPTGKDFIRQIIRNDVDTGKNDARVCTRFPPEPNGYLHIGHALSICLNFGVAEDFNGTCFLRFDDTNPAKESEDFAAGPSPRMFPG